Protein AF-A0AAN1PW95-F1 (afdb_monomer_lite)

Structure (mmCIF, N/CA/C/O backbone):
data_AF-A0AAN1PW95-F1
#
_entry.id   AF-A0AAN1PW95-F1
#
loop_
_atom_site.group_PDB
_atom_site.id
_atom_site.type_symbol
_atom_site.label_atom_id
_atom_site.label_alt_id
_atom_site.label_comp_id
_atom_site.label_asym_id
_atom_site.label_entity_id
_atom_site.label_seq_id
_atom_site.pdbx_PDB_ins_code
_atom_site.Cartn_x
_atom_site.Cartn_y
_atom_site.Cartn_z
_atom_site.occupancy
_atom_site.B_iso_or_equiv
_atom_site.auth_seq_id
_atom_site.auth_comp_id
_atom_site.auth_asym_id
_atom_site.auth_atom_id
_atom_site.pdbx_PDB_model_num
ATOM 1 N N . MET A 1 1 ? -11.568 9.991 12.354 1.00 57.31 1 MET A N 1
ATOM 2 C CA . MET A 1 1 ? -10.983 10.394 11.052 1.00 57.31 1 MET A CA 1
ATOM 3 C C . MET A 1 1 ? -11.614 9.548 9.942 1.00 57.31 1 MET A C 1
ATOM 5 O O . MET A 1 1 ? -11.890 8.380 10.201 1.00 57.31 1 MET A O 1
ATOM 9 N N . LYS A 1 2 ? -11.906 10.096 8.752 1.00 62.66 2 LYS A N 1
ATOM 10 C CA . LYS A 1 2 ? -12.293 9.302 7.564 1.00 62.66 2 LYS A CA 1
ATOM 11 C C . LYS A 1 2 ? -11.237 9.492 6.480 1.00 62.66 2 LYS A C 1
ATOM 13 O O . LYS A 1 2 ? -10.860 10.624 6.206 1.00 62.66 2 LYS A O 1
ATOM 18 N N . PHE A 1 3 ? -10.788 8.404 5.862 1.00 69.00 3 PHE A N 1
ATOM 19 C CA . PHE A 1 3 ? -9.875 8.478 4.724 1.00 69.00 3 PHE A CA 1
ATOM 20 C C . PHE A 1 3 ? -10.651 8.890 3.466 1.00 69.00 3 PHE A C 1
ATOM 22 O O . PHE A 1 3 ? -11.708 8.331 3.162 1.00 69.00 3 PHE A O 1
ATOM 29 N N . LEU A 1 4 ? -10.140 9.877 2.737 1.00 70.69 4 LEU A N 1
ATOM 30 C CA . LEU A 1 4 ? -10.604 10.200 1.390 1.00 70.69 4 LEU A CA 1
ATOM 31 C C . LEU A 1 4 ? -9.916 9.318 0.359 1.00 70.69 4 LEU A C 1
ATOM 33 O O . LEU A 1 4 ? -10.565 8.827 -0.561 1.00 70.69 4 LEU A O 1
ATOM 37 N N . SER A 1 5 ? -8.616 9.103 0.535 1.00 79.19 5 SER A N 1
ATOM 38 C CA . SER A 1 5 ? -7.830 8.221 -0.310 1.00 79.19 5 SER A CA 1
ATOM 39 C C . SER A 1 5 ? -6.701 7.580 0.479 1.00 79.19 5 SER A C 1
ATOM 41 O O . SER A 1 5 ? -6.154 8.148 1.429 1.00 79.19 5 SER A O 1
ATOM 43 N N . VAL A 1 6 ? -6.368 6.368 0.056 1.00 82.81 6 VAL A N 1
ATOM 44 C CA . VAL A 1 6 ? -5.212 5.618 0.525 1.00 82.81 6 VAL A CA 1
ATOM 45 C C . VAL A 1 6 ? -4.435 5.205 -0.715 1.00 82.81 6 VAL A C 1
ATOM 47 O O . VAL A 1 6 ? -5.013 4.746 -1.703 1.00 82.81 6 VAL A O 1
ATOM 50 N N . SER A 1 7 ? -3.131 5.441 -0.729 1.00 87.06 7 SER A N 1
ATOM 51 C CA . SER A 1 7 ? -2.278 5.047 -1.848 1.00 87.06 7 SER A CA 1
ATOM 52 C C . SER A 1 7 ? -0.926 4.584 -1.355 1.00 87.06 7 SER A C 1
ATOM 54 O O . SER A 1 7 ? -0.372 5.168 -0.429 1.00 87.06 7 SER A O 1
ATOM 56 N N . ILE A 1 8 ? -0.386 3.550 -1.989 1.00 85.56 8 ILE A N 1
ATOM 57 C CA . ILE A 1 8 ? 1.002 3.150 -1.775 1.00 85.56 8 ILE A CA 1
ATOM 58 C C . ILE A 1 8 ? 1.859 3.613 -2.932 1.00 85.56 8 ILE A C 1
ATOM 60 O O . ILE A 1 8 ? 1.507 3.376 -4.083 1.00 85.56 8 ILE A O 1
ATOM 64 N N . GLU A 1 9 ? 3.007 4.192 -2.608 1.00 87.50 9 GLU A N 1
ATOM 65 C CA . GLU A 1 9 ? 4.103 4.424 -3.535 1.00 87.50 9 GLU A CA 1
ATOM 66 C C . GLU A 1 9 ? 5.258 3.451 -3.241 1.00 87.50 9 GLU A C 1
ATOM 68 O O . GLU A 1 9 ? 5.794 3.437 -2.131 1.00 87.50 9 GLU A O 1
ATOM 73 N N . ILE A 1 10 ? 5.651 2.647 -4.235 1.00 83.50 10 ILE A N 1
ATOM 74 C CA . ILE A 1 10 ? 6.757 1.683 -4.134 1.00 83.50 10 ILE A CA 1
ATOM 75 C C . ILE A 1 10 ? 7.884 2.074 -5.105 1.00 83.50 10 ILE A C 1
ATOM 77 O O . ILE A 1 10 ? 7.803 1.741 -6.292 1.00 83.50 10 ILE A O 1
ATOM 81 N N . PRO A 1 11 ? 8.924 2.786 -4.639 1.00 82.94 11 PRO A N 1
ATOM 82 C CA . PRO A 1 11 ? 10.054 3.194 -5.470 1.00 82.94 11 PRO A CA 1
ATOM 83 C C . PRO A 1 11 ? 11.037 2.044 -5.742 1.00 82.94 11 PRO A C 1
ATOM 85 O O . PRO A 1 11 ? 11.302 1.200 -4.882 1.00 82.94 11 PRO A O 1
ATOM 88 N N . SER A 1 12 ? 11.637 2.048 -6.933 1.00 79.88 12 SER A N 1
ATOM 89 C CA . SER A 1 12 ? 12.728 1.126 -7.287 1.00 79.88 12 SER A CA 1
ATOM 90 C C . SER A 1 12 ? 14.097 1.617 -6.792 1.00 79.88 12 SER A C 1
ATOM 92 O O . SER A 1 12 ? 14.451 2.785 -6.984 1.00 79.88 12 SER A O 1
ATOM 94 N N . TYR A 1 13 ? 14.894 0.720 -6.193 1.00 76.50 13 TYR A N 1
ATOM 95 C CA . TYR A 1 13 ? 16.273 1.002 -5.781 1.00 76.50 13 TYR A CA 1
ATOM 96 C C . TYR A 1 13 ? 17.256 -0.132 -6.153 1.00 76.50 13 TYR A C 1
ATOM 98 O O . TYR A 1 13 ? 17.059 -1.276 -5.738 1.00 76.50 13 TYR A O 1
ATOM 106 N N . PRO A 1 14 ? 18.362 0.173 -6.873 1.00 78.38 14 PRO A N 1
ATOM 107 C CA . PRO A 1 14 ? 18.652 1.448 -7.544 1.00 78.38 14 PRO A CA 1
ATOM 108 C C . PRO A 1 14 ? 17.582 1.790 -8.596 1.00 78.38 14 PRO A C 1
ATOM 110 O O . PRO A 1 14 ? 16.811 0.924 -8.999 1.0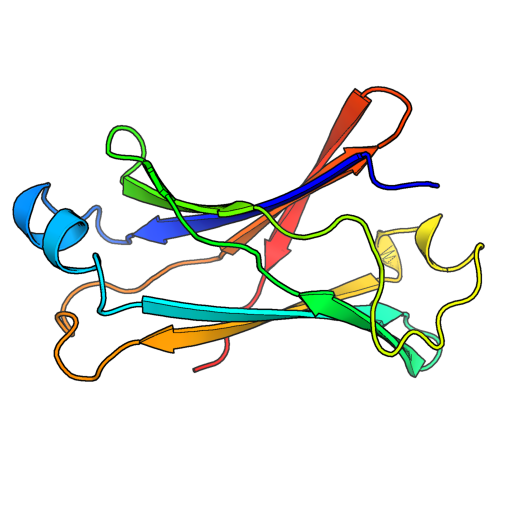0 78.38 14 PRO A O 1
ATOM 113 N N . GLN A 1 15 ? 17.524 3.056 -9.021 1.00 78.94 15 GLN A N 1
ATOM 114 C CA . GLN A 1 15 ? 16.487 3.519 -9.947 1.00 78.94 15 GLN A CA 1
ATOM 115 C C . GLN A 1 15 ? 16.517 2.699 -11.245 1.00 78.94 15 GLN A C 1
ATOM 117 O O . GLN A 1 15 ? 17.513 2.718 -11.975 1.00 78.94 15 GLN A O 1
ATOM 122 N N . ALA A 1 16 ? 15.427 1.982 -11.524 1.00 80.94 16 ALA A N 1
ATOM 123 C CA . ALA A 1 16 ? 15.314 1.144 -12.710 1.00 80.94 16 ALA A CA 1
ATOM 124 C C . ALA A 1 16 ? 15.296 1.992 -13.994 1.00 80.94 16 ALA A C 1
ATOM 126 O O . ALA A 1 16 ? 14.780 3.115 -14.023 1.00 80.94 16 ALA A O 1
ATOM 127 N N . SER 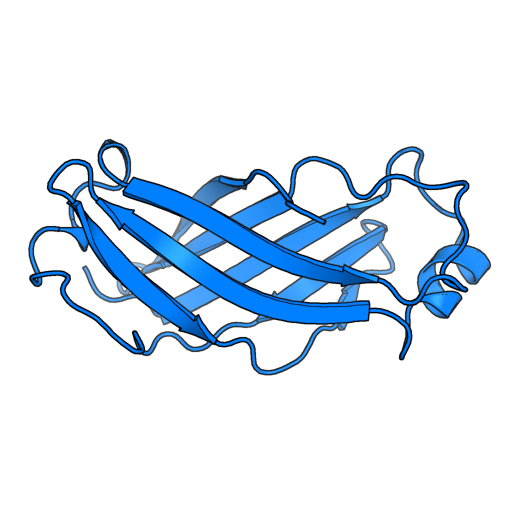A 1 17 ? 15.828 1.442 -15.089 1.00 85.31 17 SER A N 1
ATOM 128 C CA . SER A 1 17 ? 15.629 2.038 -16.416 1.00 85.31 17 SER A CA 1
ATOM 129 C C . SER A 1 17 ? 14.155 1.968 -16.836 1.00 85.31 17 SER A C 1
ATOM 131 O O . SER A 1 17 ? 13.391 1.153 -16.320 1.00 85.31 17 SER A O 1
ATOM 133 N N . ASN A 1 18 ? 13.744 2.795 -17.804 1.00 86.38 18 ASN A N 1
ATOM 134 C CA . ASN A 1 18 ? 12.356 2.798 -18.289 1.00 86.38 18 ASN A CA 1
ATOM 135 C C . ASN A 1 18 ? 11.902 1.423 -18.784 1.00 86.38 18 ASN A C 1
ATOM 137 O O . ASN A 1 18 ? 10.793 1.007 -18.465 1.00 86.38 18 ASN A O 1
ATOM 141 N N . ASP A 1 19 ? 12.752 0.723 -19.535 1.00 84.31 19 ASP A N 1
ATOM 142 C CA . ASP A 1 19 ? 12.407 -0.578 -20.110 1.00 84.31 19 ASP A CA 1
ATOM 143 C C . ASP A 1 19 ? 12.225 -1.634 -19.013 1.00 84.31 19 ASP A C 1
ATOM 145 O O . ASP A 1 19 ? 11.256 -2.387 -19.041 1.00 84.31 19 ASP A O 1
ATOM 149 N N . GLN A 1 20 ? 13.098 -1.632 -17.997 1.00 79.50 20 GLN A N 1
ATOM 150 C CA . GLN A 1 20 ? 12.971 -2.512 -16.828 1.00 79.50 20 GLN A CA 1
ATOM 151 C C . GLN A 1 20 ? 11.716 -2.200 -16.010 1.00 79.50 20 GLN A C 1
ATOM 153 O O . GLN A 1 20 ? 11.031 -3.105 -15.551 1.00 79.50 20 GLN A O 1
ATOM 158 N N . PHE A 1 21 ? 11.401 -0.918 -15.832 1.00 85.38 21 PHE A N 1
ATOM 159 C CA . PHE A 1 21 ? 10.261 -0.504 -15.027 1.00 85.38 21 PHE A CA 1
ATOM 160 C C . PHE A 1 21 ? 8.919 -0.791 -15.724 1.00 85.38 21 PHE A C 1
ATOM 162 O O . PHE A 1 21 ? 7.946 -1.172 -15.080 1.00 85.38 21 PHE A O 1
ATOM 169 N N . LEU A 1 22 ? 8.865 -0.673 -17.054 1.00 86.19 22 LEU A N 1
ATOM 170 C CA . LEU A 1 22 ? 7.681 -1.016 -17.848 1.00 86.19 22 LEU A CA 1
ATOM 171 C C . LEU A 1 22 ? 7.398 -2.524 -17.894 1.00 86.19 22 LEU A C 1
ATOM 173 O O . LEU A 1 22 ? 6.239 -2.910 -18.053 1.00 86.19 22 LEU A O 1
ATOM 177 N N . ASP A 1 23 ? 8.423 -3.362 -17.724 1.00 83.25 23 ASP A N 1
ATOM 178 C CA . ASP A 1 23 ? 8.299 -4.826 -17.687 1.00 83.25 23 ASP A CA 1
ATOM 179 C C . ASP A 1 23 ? 7.472 -5.329 -16.487 1.00 83.25 23 ASP A C 1
ATOM 181 O O . ASP A 1 23 ? 6.948 -6.438 -16.509 1.00 83.25 23 ASP A O 1
ATOM 185 N N . LEU A 1 24 ? 7.266 -4.487 -15.469 1.00 79.25 24 LEU A N 1
ATOM 186 C CA . LEU A 1 24 ? 6.410 -4.792 -14.317 1.00 79.25 24 LEU A CA 1
ATOM 187 C C . LEU A 1 24 ? 4.933 -4.861 -14.642 1.00 79.25 24 LEU A C 1
ATOM 189 O O . LEU A 1 24 ? 4.145 -5.403 -13.865 1.00 79.25 24 LEU A O 1
ATOM 193 N N . LYS A 1 25 ? 4.537 -4.302 -15.782 1.00 81.94 25 LYS A N 1
ATOM 194 C CA . LYS A 1 25 ? 3.147 -4.313 -16.192 1.00 81.94 25 LYS A CA 1
ATOM 195 C C . LYS A 1 25 ? 2.688 -5.755 -16.422 1.00 81.94 25 LYS A C 1
ATOM 197 O O . LYS A 1 25 ? 3.055 -6.393 -17.401 1.00 81.94 25 LYS A O 1
ATOM 202 N N . GLY A 1 26 ? 1.823 -6.226 -15.533 1.00 78.06 26 GLY A N 1
ATOM 203 C CA . GLY A 1 26 ? 1.294 -7.589 -15.512 1.00 78.06 26 GLY A CA 1
ATOM 204 C C . GLY A 1 26 ? 2.148 -8.596 -14.738 1.00 78.06 26 GLY A C 1
ATOM 205 O O . GLY A 1 26 ? 1.794 -9.767 -14.740 1.00 78.06 26 GLY A O 1
ATOM 206 N N . LYS A 1 27 ? 3.233 -8.157 -14.088 1.00 79.56 27 LYS A N 1
ATOM 207 C CA . LYS A 1 27 ? 4.125 -8.993 -13.261 1.00 79.56 27 LYS A CA 1
ATOM 208 C C . LYS A 1 27 ? 4.091 -8.649 -11.773 1.00 79.56 27 LYS A C 1
ATOM 210 O O . LYS A 1 27 ? 4.820 -9.237 -10.985 1.00 79.56 27 LYS A O 1
ATOM 215 N N . LEU A 1 28 ? 3.291 -7.659 -11.407 1.00 80.06 28 LEU A N 1
ATOM 216 C CA . LEU A 1 28 ? 3.090 -7.229 -10.037 1.00 80.06 28 LEU A CA 1
ATOM 217 C C . LEU A 1 28 ? 1.620 -7.414 -9.700 1.00 80.06 28 LEU A C 1
ATOM 219 O O . LEU A 1 28 ? 0.756 -6.890 -10.408 1.00 80.06 28 LEU A O 1
ATOM 223 N N . ASP A 1 29 ? 1.374 -8.162 -8.637 1.00 79.94 29 ASP A N 1
ATOM 224 C CA . ASP A 1 29 ? 0.084 -8.262 -7.985 1.00 79.94 29 ASP A CA 1
ATOM 225 C C . ASP A 1 29 ? 0.198 -7.624 -6.603 1.00 79.94 29 ASP A C 1
ATOM 227 O O . ASP A 1 29 ? 1.117 -7.913 -5.840 1.00 79.94 29 ASP A O 1
ATOM 231 N N . ILE A 1 30 ? -0.699 -6.704 -6.288 1.00 78.38 30 ILE A N 1
ATOM 232 C CA . ILE A 1 30 ? -0.728 -6.061 -4.978 1.00 78.38 30 ILE A CA 1
ATOM 233 C C . ILE A 1 30 ? -2.062 -6.453 -4.396 1.00 78.38 30 ILE A C 1
ATOM 235 O O . ILE A 1 30 ? -3.087 -6.155 -4.986 1.00 78.38 30 ILE A O 1
ATOM 239 N N . GLY A 1 31 ? -2.037 -7.175 -3.281 1.00 81.00 31 GLY A N 1
ATOM 240 C CA . GLY A 1 31 ? -3.254 -7.659 -2.653 1.00 81.00 31 GLY A CA 1
ATOM 241 C C . GLY A 1 31 ? -3.891 -6.533 -1.859 1.00 81.00 31 GLY A C 1
ATOM 242 O O . GLY A 1 31 ? -4.744 -5.802 -2.349 1.00 81.00 31 GLY A O 1
ATOM 243 N N . TYR A 1 32 ? -3.425 -6.366 -0.626 1.00 86.19 32 TYR A N 1
ATOM 244 C CA . TYR A 1 32 ? -4.062 -5.500 0.358 1.00 86.19 32 TYR A CA 1
ATOM 245 C C . TYR A 1 32 ? -3.049 -4.919 1.348 1.00 86.19 32 TYR A C 1
ATOM 247 O O . TYR A 1 32 ? -1.904 -5.369 1.464 1.00 86.19 32 TYR A O 1
ATOM 255 N N . VAL A 1 33 ? -3.504 -3.929 2.115 1.00 87.12 33 VAL A N 1
ATOM 256 C CA . VAL A 1 33 ? -2.814 -3.435 3.311 1.00 87.12 33 VAL A CA 1
ATOM 257 C C . VAL A 1 33 ? -3.509 -3.934 4.552 1.00 87.12 33 VAL A C 1
ATOM 259 O O . VAL A 1 33 ? -4.719 -3.790 4.693 1.00 87.12 33 VAL A O 1
ATOM 262 N N . THR A 1 34 ? -2.729 -4.456 5.492 1.00 89.81 34 THR A N 1
ATOM 263 C CA . THR A 1 34 ? -3.220 -4.691 6.849 1.00 89.81 34 THR A CA 1
ATOM 264 C C . THR A 1 34 ? -2.880 -3.497 7.728 1.00 89.81 34 THR A C 1
ATOM 266 O O . THR A 1 34 ? -1.712 -3.142 7.879 1.00 89.81 34 THR A O 1
ATOM 269 N N . ILE A 1 35 ? -3.899 -2.906 8.347 1.00 89.06 35 ILE A N 1
ATOM 270 C CA . ILE A 1 35 ? -3.771 -1.865 9.368 1.00 89.06 35 ILE A CA 1
ATOM 271 C C . ILE A 1 35 ? -3.943 -2.530 10.732 1.00 89.06 35 ILE A C 1
ATOM 273 O O . ILE A 1 35 ? -5.018 -3.052 11.022 1.00 89.06 35 ILE A O 1
ATOM 277 N N . LYS A 1 36 ? -2.920 -2.495 11.591 1.00 92.00 36 LYS A N 1
ATOM 278 C CA . LYS A 1 36 ? -2.953 -3.083 12.942 1.00 92.00 36 LYS A CA 1
ATOM 279 C C . LYS A 1 36 ? -2.789 -2.002 14.001 1.00 92.00 36 LYS A C 1
ATOM 281 O O . LYS A 1 36 ? -1.799 -1.277 13.988 1.00 92.00 36 LYS A O 1
ATOM 286 N N . HIS A 1 37 ? -3.710 -1.930 14.955 1.00 92.44 37 HIS A N 1
ATOM 287 C CA . HIS A 1 37 ? -3.595 -1.062 16.127 1.00 92.44 37 HIS A CA 1
ATOM 288 C C . HIS A 1 37 ? -2.872 -1.786 17.269 1.00 92.44 37 HIS A C 1
ATOM 290 O O . HIS A 1 37 ? -3.092 -2.977 17.485 1.00 92.44 37 HIS A O 1
ATOM 296 N N . GLU A 1 38 ? -2.141 -1.058 18.119 1.00 93.69 38 GLU A N 1
ATOM 297 C CA . GLU A 1 38 ? -1.468 -1.577 19.333 1.00 93.69 38 GLU A CA 1
ATOM 298 C C . GLU A 1 38 ? -2.384 -2.354 20.309 1.00 93.69 38 GLU A C 1
ATOM 300 O O . GLU A 1 38 ? -1.917 -3.036 21.214 1.00 93.69 38 GLU A O 1
ATOM 305 N N . SER A 1 39 ? -3.706 -2.258 20.130 1.00 91.31 39 SER A N 1
ATOM 306 C CA . SER A 1 39 ? -4.715 -2.933 20.951 1.00 91.31 39 SER A CA 1
ATOM 307 C C . SER A 1 39 ? -5.009 -4.354 20.461 1.00 91.31 39 SER A C 1
ATOM 309 O O . SER A 1 39 ? -5.805 -5.054 21.080 1.00 91.31 39 SER A O 1
ATOM 311 N N . GLY A 1 40 ? -4.400 -4.768 19.344 1.00 91.00 40 GLY A N 1
ATOM 312 C CA . GLY A 1 40 ? -4.606 -6.063 18.696 1.00 91.00 40 GLY A CA 1
ATOM 313 C C . GLY A 1 40 ? -5.754 -6.095 17.683 1.00 91.00 40 GLY A C 1
ATOM 314 O O . GLY A 1 40 ? -5.998 -7.138 17.088 1.00 91.00 40 GLY A O 1
ATOM 315 N N . ARG A 1 41 ? -6.462 -4.978 17.476 1.00 93.75 41 ARG A N 1
ATOM 316 C CA . ARG A 1 41 ? -7.487 -4.851 16.428 1.00 93.75 41 ARG A CA 1
ATOM 317 C C . ARG A 1 41 ? -6.852 -4.513 15.089 1.00 93.75 41 ARG A C 1
ATOM 319 O O . ARG A 1 41 ? -5.818 -3.847 15.040 1.00 93.75 41 ARG A O 1
ATOM 326 N N . GLN A 1 42 ? -7.502 -4.946 14.020 1.00 94.31 42 GLN A N 1
ATOM 327 C CA . GLN A 1 42 ? -7.002 -4.775 12.664 1.00 94.31 42 GLN A CA 1
ATOM 328 C C . GLN A 1 42 ? -8.119 -4.569 11.644 1.00 94.31 42 GLN A C 1
ATOM 330 O O . GLN A 1 42 ? -9.282 -4.886 11.914 1.00 94.31 42 GLN A O 1
ATOM 335 N N . ALA A 1 43 ? -7.740 -4.052 10.484 1.00 91.31 43 ALA A N 1
ATOM 336 C CA . ALA A 1 43 ? -8.567 -3.977 9.291 1.00 91.31 43 ALA A CA 1
ATOM 337 C C . ALA A 1 43 ? -7.712 -4.213 8.046 1.00 91.31 43 ALA A C 1
ATOM 339 O O . ALA A 1 43 ? -6.496 -4.005 8.075 1.00 91.31 43 ALA A O 1
ATOM 340 N N . LEU A 1 44 ? -8.367 -4.616 6.966 1.00 90.38 44 LEU A N 1
ATOM 341 C CA . LEU A 1 44 ? -7.781 -4.727 5.643 1.00 90.38 44 LEU A CA 1
ATOM 342 C C . LEU A 1 44 ? -8.243 -3.565 4.770 1.00 90.38 44 LEU A C 1
ATOM 344 O O . LEU A 1 44 ? -9.343 -3.037 4.934 1.00 90.38 44 LEU A O 1
ATOM 348 N N . VAL A 1 45 ? -7.384 -3.169 3.844 1.00 88.38 45 VAL A N 1
ATOM 349 C CA . VAL A 1 45 ? -7.721 -2.241 2.772 1.00 88.38 45 VAL A CA 1
ATOM 350 C C . VAL A 1 45 ? -7.309 -2.886 1.465 1.00 88.38 45 VAL A C 1
ATOM 352 O O . VAL A 1 45 ? -6.117 -3.109 1.243 1.00 88.38 45 VAL A O 1
ATOM 355 N N . ASP A 1 46 ? -8.291 -3.204 0.631 1.00 85.56 46 ASP A N 1
ATOM 356 C CA . ASP A 1 46 ? -8.044 -3.858 -0.647 1.00 85.56 46 ASP A CA 1
ATOM 357 C C . ASP A 1 46 ? -7.581 -2.854 -1.711 1.00 85.56 46 ASP A C 1
ATOM 359 O O . ASP A 1 46 ? -7.943 -1.662 -1.698 1.00 85.56 46 ASP A O 1
ATOM 363 N N . THR A 1 47 ? -6.756 -3.332 -2.637 1.00 82.62 47 THR A N 1
ATOM 364 C CA . THR A 1 47 ? -6.306 -2.521 -3.767 1.00 82.62 47 THR A CA 1
ATOM 365 C C . THR A 1 47 ? -7.269 -2.621 -4.939 1.00 82.62 47 THR A C 1
ATOM 367 O O . THR A 1 47 ? -7.937 -3.625 -5.155 1.00 82.62 47 THR A O 1
ATOM 370 N N . GLN A 1 48 ? -7.367 -1.547 -5.723 1.00 79.31 48 GLN A N 1
ATOM 371 C CA . GLN A 1 48 ? -8.217 -1.559 -6.918 1.00 79.31 48 GLN A CA 1
ATOM 372 C C . GLN A 1 48 ? -7.420 -1.906 -8.179 1.00 79.31 48 GLN A C 1
ATOM 374 O O . GLN A 1 48 ? -7.866 -2.666 -9.033 1.00 79.31 48 GLN A O 1
ATOM 379 N N . THR A 1 49 ? -6.257 -1.276 -8.333 1.00 84.56 49 THR A N 1
ATOM 380 C CA . THR A 1 49 ? -5.333 -1.412 -9.465 1.00 84.56 49 THR A CA 1
ATOM 381 C C . THR A 1 49 ? -4.017 -0.734 -9.082 1.00 84.56 49 THR A C 1
ATOM 383 O O . THR A 1 49 ? -3.951 -0.037 -8.071 1.00 84.56 49 THR A O 1
ATOM 386 N N . TYR A 1 50 ? -2.987 -0.849 -9.920 1.00 86.88 50 TYR A N 1
ATOM 387 C CA . TYR A 1 50 ? -1.786 -0.021 -9.824 1.00 86.88 50 TYR A CA 1
ATOM 388 C C . TYR A 1 50 ? -1.532 0.788 -11.100 1.00 86.88 50 TYR A C 1
ATOM 390 O O . TYR A 1 50 ? -2.069 0.512 -12.176 1.00 86.88 50 TYR A O 1
ATOM 398 N N . MET A 1 51 ? -0.689 1.804 -10.959 1.00 89.94 51 MET A N 1
ATOM 399 C CA . MET A 1 51 ? -0.173 2.665 -12.014 1.00 89.94 51 MET A CA 1
ATOM 400 C C . MET A 1 51 ? 1.352 2.715 -11.918 1.00 89.94 51 MET A C 1
ATOM 402 O O . MET A 1 51 ? 1.919 2.613 -10.834 1.00 89.94 51 MET A O 1
ATOM 406 N N . LEU A 1 52 ? 2.019 2.888 -13.057 1.00 88.75 52 LEU A N 1
ATOM 407 C CA . LEU A 1 52 ? 3.469 3.062 -13.114 1.00 88.75 52 LEU A CA 1
ATOM 408 C C . LEU A 1 52 ? 3.782 4.549 -13.282 1.00 88.75 52 LEU A C 1
ATOM 410 O O . LEU A 1 52 ? 3.467 5.127 -14.325 1.00 88.75 52 LEU A O 1
ATOM 414 N N . ASP A 1 53 ? 4.409 5.154 -12.277 1.00 90.12 53 ASP A N 1
ATOM 415 C CA . ASP A 1 53 ? 4.935 6.510 -12.373 1.00 90.12 53 ASP A CA 1
ATOM 416 C C . ASP A 1 53 ? 6.341 6.469 -12.980 1.00 90.12 53 ASP A C 1
ATOM 418 O O . ASP A 1 53 ? 7.338 6.122 -12.340 1.00 90.12 53 ASP A O 1
ATOM 422 N N . LEU A 1 54 ? 6.405 6.823 -14.262 1.00 87.81 54 LEU A N 1
ATOM 423 C CA . LEU A 1 54 ? 7.647 6.874 -15.016 1.00 87.81 54 LEU A CA 1
ATOM 424 C C . LEU A 1 54 ? 8.515 8.077 -14.672 1.00 87.81 54 LEU A C 1
ATOM 426 O O . LEU A 1 54 ? 9.585 8.146 -15.242 1.00 87.81 54 LEU A O 1
ATOM 430 N N . GLU A 1 55 ? 8.117 9.044 -13.849 1.00 87.69 55 GLU A N 1
ATOM 431 C CA . GLU A 1 55 ? 8.990 10.150 -13.437 1.00 87.69 55 GLU A CA 1
ATOM 432 C C . GLU A 1 55 ? 9.806 9.748 -12.207 1.00 87.69 55 GLU A C 1
ATOM 434 O O . GLU A 1 55 ? 11.036 9.849 -12.197 1.00 87.69 55 GLU A O 1
ATOM 439 N N . THR A 1 56 ? 9.130 9.190 -11.210 1.00 85.06 56 THR A N 1
ATOM 440 C CA . THR A 1 56 ? 9.732 8.780 -9.936 1.00 85.06 56 THR A CA 1
ATOM 441 C C . THR A 1 56 ? 10.246 7.339 -9.948 1.00 85.06 56 THR A C 1
ATOM 443 O O . THR A 1 56 ? 11.125 7.004 -9.158 1.00 85.06 56 THR A O 1
ATOM 446 N N . ARG A 1 57 ? 9.802 6.522 -10.916 1.00 87.25 57 ARG A N 1
ATOM 447 C CA . ARG A 1 57 ? 10.055 5.066 -11.014 1.00 87.25 57 ARG A CA 1
ATOM 448 C C . ARG A 1 57 ? 9.470 4.349 -9.801 1.00 87.25 57 ARG A C 1
ATOM 450 O O . ARG A 1 57 ? 10.129 3.516 -9.169 1.00 87.25 57 ARG A O 1
ATOM 457 N N . SER A 1 58 ? 8.216 4.709 -9.531 1.00 87.06 58 SER A N 1
ATOM 458 C CA . SER A 1 58 ? 7.410 4.222 -8.423 1.00 87.06 58 SER A CA 1
ATOM 459 C C . SER A 1 58 ? 6.125 3.563 -8.910 1.00 87.06 58 SER A C 1
ATOM 461 O O . SER A 1 58 ? 5.473 4.034 -9.847 1.00 87.06 58 SER A O 1
ATOM 463 N N . VAL A 1 59 ? 5.746 2.457 -8.276 1.00 86.38 59 VAL A N 1
ATOM 464 C CA . VAL A 1 59 ? 4.423 1.856 -8.467 1.00 86.38 59 VAL A CA 1
ATOM 465 C C . VAL A 1 59 ? 3.450 2.559 -7.532 1.00 86.38 59 VAL A C 1
ATOM 467 O O . VAL A 1 59 ? 3.689 2.607 -6.328 1.00 86.38 59 VAL A O 1
ATOM 470 N N . VAL A 1 60 ? 2.369 3.109 -8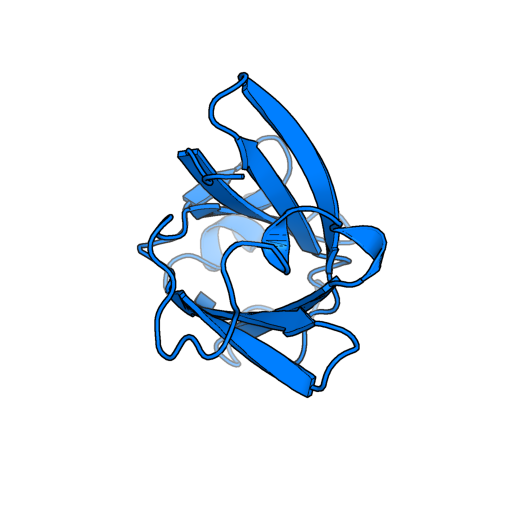.083 1.00 88.69 60 VAL A N 1
ATOM 471 C CA . VAL A 1 60 ? 1.326 3.805 -7.324 1.00 88.69 60 VAL A CA 1
ATOM 472 C C . VAL A 1 60 ? 0.071 2.951 -7.277 1.00 88.69 60 VAL A C 1
ATOM 474 O O . VAL A 1 60 ? -0.496 2.615 -8.315 1.00 88.69 60 VAL A O 1
ATOM 477 N N . CYS A 1 61 ? -0.379 2.627 -6.073 1.00 87.62 61 CYS A N 1
ATOM 478 C CA . CYS A 1 61 ? -1.428 1.641 -5.837 1.00 87.62 61 CYS A CA 1
ATOM 479 C C . CYS A 1 61 ? -2.581 2.329 -5.115 1.00 87.62 61 CYS A C 1
ATOM 481 O O . CYS A 1 61 ? -2.540 2.425 -3.886 1.00 87.62 61 CYS A O 1
ATOM 483 N N . PRO A 1 62 ? -3.567 2.882 -5.842 1.00 87.06 62 PRO A N 1
ATOM 484 C CA . PRO A 1 62 ? -4.775 3.396 -5.222 1.00 87.06 62 PRO A CA 1
ATOM 485 C C . PRO A 1 62 ? -5.533 2.266 -4.526 1.00 87.06 62 PRO A C 1
ATOM 487 O O . PRO A 1 62 ? -5.768 1.193 -5.089 1.00 87.06 62 PRO A O 1
ATOM 490 N N . MET A 1 63 ? -5.940 2.538 -3.296 1.00 85.88 63 MET A N 1
ATOM 491 C CA . MET A 1 63 ? -6.692 1.612 -2.466 1.00 85.88 63 MET A CA 1
ATOM 492 C C . MET A 1 63 ? -8.082 2.154 -2.192 1.00 85.88 63 MET A C 1
ATOM 494 O O . MET A 1 63 ? -8.321 3.366 -2.257 1.00 85.88 63 MET A O 1
ATOM 498 N N . SER A 1 64 ? -8.998 1.243 -1.871 1.00 81.75 64 SER A N 1
ATOM 499 C CA . SER A 1 64 ? -10.299 1.641 -1.348 1.00 81.75 64 SER A CA 1
ATOM 500 C C . SER A 1 64 ? -10.116 2.469 -0.074 1.00 81.75 64 SER A C 1
ATOM 502 O O . SER A 1 64 ? -9.188 2.257 0.699 1.00 81.75 64 SER A O 1
ATOM 504 N N . ASN A 1 65 ? -11.001 3.428 0.168 1.00 78.75 65 ASN A N 1
ATOM 505 C CA . ASN A 1 65 ? -11.091 4.057 1.484 1.00 78.75 65 ASN A CA 1
ATOM 506 C C . ASN A 1 65 ? -12.024 3.280 2.432 1.00 78.75 65 ASN A C 1
ATOM 508 O O . ASN A 1 65 ? -12.191 3.671 3.591 1.00 78.75 65 ASN A O 1
ATOM 512 N N . GLU A 1 66 ? -12.637 2.199 1.946 1.00 83.38 66 GLU A N 1
ATOM 513 C CA . GLU A 1 66 ? -13.446 1.284 2.740 1.00 83.38 66 GLU A CA 1
ATOM 514 C C . GLU A 1 66 ? -12.551 0.259 3.441 1.00 83.38 66 GLU A C 1
ATOM 516 O O . GLU A 1 66 ? -11.649 -0.322 2.841 1.00 83.38 66 GLU A O 1
ATOM 521 N N . LEU A 1 67 ? -12.804 0.061 4.736 1.00 85.56 67 LEU A N 1
ATOM 522 C CA . LEU A 1 67 ? -12.095 -0.922 5.544 1.00 85.56 67 LEU A CA 1
ATOM 523 C C . LEU A 1 67 ? -12.819 -2.264 5.466 1.00 85.56 67 LEU A C 1
ATOM 525 O O . LEU A 1 67 ? -13.962 -2.384 5.915 1.00 85.56 67 LEU A O 1
ATOM 529 N N . GLU A 1 68 ? -12.127 -3.272 4.961 1.00 85.12 68 GLU A N 1
ATOM 530 C CA . GLU A 1 68 ? -12.589 -4.651 4.901 1.00 85.12 68 GLU A CA 1
ATOM 531 C C . GLU A 1 68 ? -12.122 -5.441 6.125 1.00 85.12 68 GLU A C 1
ATOM 533 O O . GLU A 1 68 ? -11.151 -5.078 6.791 1.00 85.12 68 GLU A O 1
ATOM 538 N N . GLU A 1 69 ? -12.862 -6.499 6.474 1.00 85.25 69 GLU A N 1
ATOM 539 C CA . GLU A 1 69 ? -12.555 -7.391 7.610 1.00 85.25 69 GLU A CA 1
ATOM 540 C C . GLU A 1 69 ? -12.184 -6.645 8.912 1.00 85.25 69 GLU A C 1
ATOM 542 O O . GLU A 1 69 ? -11.329 -7.059 9.699 1.00 85.25 69 GLU A O 1
ATOM 547 N N . SER A 1 70 ? -12.835 -5.499 9.134 1.00 89.12 70 SER A N 1
ATOM 548 C CA . SER A 1 70 ? -12.444 -4.547 10.167 1.00 89.12 70 SER A CA 1
ATOM 549 C C . SER A 1 70 ? -12.985 -4.917 11.545 1.00 89.12 70 SER A C 1
ATOM 551 O O . SER A 1 70 ? -14.188 -5.060 11.766 1.00 89.12 70 SER A O 1
ATOM 553 N N . THR A 1 71 ? -12.068 -4.984 12.505 1.00 91.12 71 THR A N 1
ATOM 554 C CA . THR A 1 71 ? -12.348 -5.033 13.948 1.00 91.12 71 THR A CA 1
ATOM 555 C C . THR A 1 71 ? -11.988 -3.721 14.648 1.00 91.12 71 THR A C 1
ATOM 557 O O . THR A 1 71 ? -12.157 -3.604 15.864 1.00 91.12 71 THR A O 1
ATOM 560 N N . LEU A 1 72 ? -11.487 -2.734 13.897 1.00 86.06 72 LEU A N 1
ATOM 561 C CA . LEU A 1 72 ? -11.127 -1.419 14.417 1.00 86.06 72 LEU A CA 1
ATOM 562 C C . LEU A 1 72 ? -12.384 -0.657 14.852 1.00 86.06 72 LEU A C 1
ATOM 564 O O . LEU A 1 72 ? -13.413 -0.665 14.176 1.00 86.06 72 LEU A O 1
ATOM 568 N N . LEU A 1 73 ? -12.296 0.034 15.986 1.00 86.25 73 LEU A N 1
ATOM 569 C CA . LEU A 1 73 ? -13.311 1.008 16.389 1.00 86.25 73 LEU A CA 1
ATOM 570 C C . LEU A 1 73 ? -12.974 2.375 15.795 1.00 86.25 73 LEU A C 1
ATOM 572 O O . LEU A 1 73 ? -11.823 2.672 15.491 1.00 86.25 73 LEU A O 1
ATOM 576 N N . SER A 1 74 ? -13.976 3.249 15.693 1.00 77.31 74 SER A N 1
ATOM 577 C CA . SER A 1 74 ? -13.824 4.566 15.061 1.00 77.31 74 SER A CA 1
ATOM 578 C C . SER A 1 74 ? -12.698 5.425 15.651 1.00 77.31 74 SER A C 1
ATOM 580 O O . SER A 1 74 ? -12.113 6.209 14.916 1.00 77.31 74 SER A O 1
ATOM 582 N N . GLY A 1 75 ? -12.383 5.263 16.943 1.00 82.19 75 GLY A N 1
ATOM 583 C CA . GLY A 1 75 ? -11.305 6.000 17.614 1.00 82.19 75 GLY A CA 1
ATOM 584 C C . GLY A 1 75 ? -9.898 5.433 17.400 1.00 82.19 75 GLY A C 1
ATOM 585 O O . GLY A 1 75 ? -8.921 6.093 17.733 1.00 82.19 75 GLY A O 1
ATOM 586 N N . ASP A 1 76 ? -9.767 4.229 16.842 1.00 84.69 76 ASP A N 1
ATOM 587 C CA . ASP A 1 76 ? -8.459 3.593 16.624 1.00 84.69 76 ASP A CA 1
ATOM 588 C C . ASP A 1 76 ? -7.683 4.262 15.492 1.00 84.69 76 ASP A C 1
ATOM 590 O O . ASP A 1 76 ? -6.458 4.258 15.476 1.00 84.69 76 ASP A O 1
ATOM 594 N N . LEU A 1 77 ? -8.410 4.839 14.537 1.00 80.12 77 LEU A N 1
ATOM 595 C CA . LEU A 1 77 ? -7.841 5.505 13.369 1.00 80.12 77 LEU A CA 1
ATOM 596 C C . LEU A 1 77 ? -7.423 6.949 13.663 1.00 80.12 77 LEU A C 1
ATOM 598 O O . LEU A 1 77 ? -6.811 7.587 12.812 1.00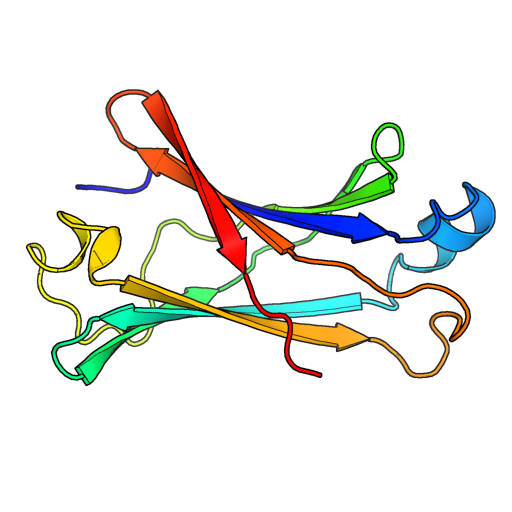 80.12 77 LEU A O 1
ATOM 602 N N . ASP A 1 78 ? -7.764 7.475 14.842 1.00 81.56 78 ASP A N 1
ATOM 603 C CA . ASP A 1 78 ? -7.505 8.873 15.189 1.00 81.56 78 ASP A CA 1
ATOM 604 C C . ASP A 1 78 ? -6.034 9.118 15.577 1.00 81.56 78 ASP A C 1
ATOM 606 O O . ASP A 1 78 ? -5.544 10.239 15.437 1.00 81.56 78 ASP A O 1
ATOM 610 N N . ASP A 1 79 ? -5.306 8.086 16.026 1.00 80.88 79 ASP A N 1
ATOM 611 C CA . ASP A 1 79 ? -3.887 8.176 16.393 1.00 80.88 79 ASP A CA 1
ATOM 612 C C . ASP A 1 79 ? -3.033 7.199 15.581 1.00 80.88 79 ASP A C 1
ATOM 614 O O . ASP A 1 79 ? -2.817 6.045 15.952 1.00 80.88 79 ASP A O 1
ATOM 618 N N . LEU A 1 80 ? -2.501 7.693 14.465 1.00 79.31 80 LEU A N 1
ATOM 619 C CA . LEU A 1 80 ? -1.669 6.906 13.556 1.00 79.31 80 LEU A CA 1
ATOM 620 C C . LEU A 1 80 ? -0.382 6.374 14.201 1.00 79.31 80 LEU A C 1
ATOM 622 O O . LEU A 1 80 ? 0.148 5.381 13.718 1.00 79.31 80 LEU A O 1
ATOM 626 N N . ASN A 1 81 ? 0.114 6.974 15.293 1.00 83.06 81 ASN A N 1
ATOM 627 C CA . ASN A 1 81 ? 1.319 6.470 15.972 1.00 83.06 81 ASN A CA 1
ATOM 628 C C . ASN A 1 81 ? 1.084 5.117 16.653 1.00 83.06 81 ASN A C 1
ATOM 630 O O . ASN A 1 81 ? 2.035 4.422 17.001 1.00 83.06 81 ASN A O 1
ATOM 634 N N . LYS A 1 82 ? -0.185 4.758 16.861 1.00 86.94 82 LYS A N 1
ATOM 635 C CA . LYS A 1 82 ? -0.615 3.476 17.422 1.00 86.94 82 LYS A CA 1
ATOM 636 C C . LYS A 1 82 ? -0.901 2.431 16.356 1.00 86.94 82 LYS A C 1
ATOM 638 O O . LYS A 1 82 ? -1.259 1.302 16.700 1.00 86.94 82 LYS A O 1
ATOM 643 N N . LEU A 1 83 ? -0.791 2.811 15.085 1.00 86.19 83 LEU A N 1
ATOM 644 C CA . LEU A 1 83 ? -1.032 1.944 13.948 1.00 86.19 83 LEU A CA 1
ATOM 645 C C . LEU A 1 83 ? 0.291 1.465 13.354 1.00 86.19 83 LEU A C 1
ATOM 647 O O . LEU A 1 83 ? 1.277 2.192 13.279 1.00 86.19 83 LEU A O 1
ATOM 651 N N . SER A 1 84 ? 0.280 0.223 12.897 1.00 87.06 84 SER A N 1
ATOM 652 C CA . SER A 1 84 ? 1.306 -0.366 12.046 1.00 87.06 84 SER A CA 1
ATOM 653 C C . SER A 1 84 ? 0.650 -0.858 10.765 1.00 87.06 84 SER A C 1
ATOM 655 O O . SER A 1 84 ? -0.528 -1.224 10.762 1.00 87.06 84 SER A O 1
ATOM 657 N N . PHE A 1 85 ? 1.407 -0.813 9.678 1.00 85.44 85 PHE A N 1
ATOM 658 C CA . PHE A 1 85 ? 0.901 -1.037 8.335 1.00 85.44 85 PHE A CA 1
ATOM 659 C C . PHE A 1 85 ? 1.807 -2.037 7.628 1.00 85.44 85 PHE A C 1
ATOM 661 O O . PHE A 1 85 ? 3.030 -1.883 7.632 1.00 85.44 85 PHE A O 1
ATOM 668 N N . GLU A 1 86 ? 1.197 -3.049 7.027 1.00 84.81 86 GLU A N 1
ATOM 669 C CA . GLU A 1 86 ? 1.883 -4.097 6.272 1.00 84.81 86 GLU A CA 1
ATOM 670 C C . GLU A 1 86 ? 1.279 -4.184 4.878 1.00 84.81 86 GLU A C 1
ATOM 672 O O . GLU A 1 86 ? 0.056 -4.127 4.728 1.00 84.81 86 GLU A O 1
ATOM 677 N N . VAL A 1 87 ? 2.143 -4.312 3.874 1.00 81.44 87 VAL A N 1
ATOM 678 C CA . VAL A 1 87 ? 1.760 -4.384 2.463 1.00 81.44 87 VAL A CA 1
ATOM 679 C C . VAL A 1 87 ? 2.002 -5.793 1.979 1.00 81.44 87 VAL A C 1
ATOM 681 O O . VAL A 1 87 ? 3.127 -6.279 2.065 1.00 81.44 87 VAL A O 1
ATOM 684 N N . PHE A 1 88 ? 0.959 -6.409 1.436 1.00 82.50 88 PHE A N 1
ATOM 685 C CA . PHE A 1 88 ? 1.050 -7.717 0.811 1.00 82.50 88 PHE A CA 1
ATOM 686 C C . PHE A 1 88 ? 1.095 -7.519 -0.700 1.00 82.50 88 PHE A C 1
ATOM 688 O O . PHE A 1 88 ? 0.102 -7.120 -1.315 1.00 82.50 88 PHE A O 1
ATOM 695 N N . ALA A 1 89 ? 2.264 -7.758 -1.287 1.00 77.81 89 ALA A N 1
ATOM 696 C CA . ALA A 1 89 ? 2.496 -7.679 -2.721 1.00 77.81 89 ALA A CA 1
ATOM 697 C C . ALA A 1 89 ? 3.222 -8.944 -3.177 1.00 77.81 89 ALA A C 1
ATOM 699 O O . ALA A 1 89 ? 4.120 -9.422 -2.497 1.00 77.81 89 ALA A O 1
ATOM 700 N N . ALA A 1 90 ? 2.830 -9.472 -4.328 1.00 76.75 90 ALA A N 1
ATOM 701 C CA . ALA A 1 90 ? 3.475 -10.600 -4.969 1.00 76.75 90 ALA A CA 1
ATOM 702 C C . ALA A 1 90 ? 4.084 -10.143 -6.296 1.00 76.75 90 ALA A C 1
ATOM 704 O O . ALA A 1 90 ? 3.424 -9.530 -7.141 1.00 76.75 90 ALA A O 1
ATOM 705 N N . PHE A 1 91 ? 5.355 -10.471 -6.487 1.00 75.19 91 PHE A N 1
ATOM 706 C CA . PHE A 1 91 ? 6.039 -10.293 -7.758 1.00 75.19 91 PHE A CA 1
ATOM 707 C C . PHE A 1 91 ? 6.060 -11.630 -8.492 1.00 75.19 91 PHE A C 1
ATOM 709 O O . PHE A 1 91 ? 6.326 -12.673 -7.899 1.00 75.19 91 PHE A O 1
ATOM 716 N N . ASP A 1 92 ? 5.777 -11.605 -9.789 1.00 73.38 92 ASP A N 1
ATOM 717 C CA . ASP A 1 92 ? 6.056 -12.739 -10.662 1.00 73.38 92 ASP A CA 1
ATOM 718 C C . ASP A 1 92 ? 7.570 -13.007 -10.634 1.00 73.38 92 ASP A C 1
ATOM 720 O O . ASP A 1 92 ? 8.362 -12.073 -10.771 1.00 73.38 92 ASP A O 1
ATOM 724 N N . ASP A 1 93 ? 7.977 -14.272 -10.501 1.00 66.06 93 ASP A N 1
ATOM 725 C CA . ASP A 1 93 ? 9.387 -14.699 -10.480 1.00 66.06 93 ASP A CA 1
ATOM 726 C C . ASP A 1 93 ? 10.184 -14.246 -11.728 1.00 66.06 93 ASP A C 1
ATOM 728 O O . ASP A 1 93 ? 11.416 -14.280 -11.749 1.00 66.06 93 ASP A O 1
ATOM 732 N N . SER A 1 94 ? 9.491 -13.851 -12.801 1.00 67.56 94 SER A N 1
ATOM 733 C CA . SER A 1 94 ? 10.060 -13.293 -14.030 1.00 67.56 94 SER A CA 1
ATOM 734 C C . SER A 1 94 ? 10.213 -11.765 -14.032 1.00 67.56 94 SER A C 1
ATOM 736 O O . SER A 1 94 ? 10.735 -11.212 -15.010 1.00 67.56 94 SER A O 1
ATOM 738 N N . ALA A 1 95 ? 9.750 -11.062 -12.994 1.00 64.62 95 ALA A N 1
ATOM 739 C CA . ALA A 1 95 ? 10.112 -9.673 -12.739 1.00 64.62 95 ALA A CA 1
ATOM 740 C C . ALA A 1 95 ? 11.585 -9.649 -12.307 1.00 64.62 95 ALA A C 1
ATOM 742 O O . ALA A 1 95 ? 11.989 -10.351 -11.386 1.00 64.62 95 ALA A O 1
ATOM 743 N N . SER A 1 96 ? 12.415 -8.913 -13.048 1.00 53.84 96 SER A N 1
ATOM 744 C CA . SER A 1 96 ? 13.876 -9.010 -12.953 1.00 53.84 96 SER A CA 1
ATOM 745 C C . SER A 1 96 ? 14.399 -8.885 -11.510 1.00 53.84 96 SER A C 1
ATOM 747 O O . SER A 1 96 ? 14.191 -7.872 -10.850 1.00 53.84 96 SER A O 1
ATOM 749 N N . SER A 1 97 ? 15.183 -9.878 -11.087 1.00 51.81 97 SER A N 1
ATOM 750 C CA . SER A 1 97 ? 15.823 -10.013 -9.770 1.00 51.81 97 SER A CA 1
ATOM 751 C C . SER A 1 97 ? 16.842 -8.923 -9.405 1.00 51.81 97 SER A C 1
ATOM 753 O O . SER A 1 97 ? 17.401 -8.952 -8.311 1.00 51.81 97 SER A O 1
ATOM 755 N N . ASP A 1 98 ? 17.137 -8.002 -10.325 1.00 54.50 98 ASP A N 1
ATOM 756 C CA . ASP A 1 98 ? 18.231 -7.034 -10.189 1.00 54.50 98 ASP A CA 1
ATOM 757 C C . ASP A 1 98 ? 17.815 -5.712 -9.515 1.00 54.50 98 ASP A C 1
ATOM 759 O O . ASP A 1 98 ? 18.674 -4.874 -9.231 1.00 54.50 98 ASP A O 1
ATOM 763 N N . PHE A 1 99 ? 16.520 -5.499 -9.255 1.00 57.75 99 PHE A N 1
ATOM 764 C CA . PHE A 1 99 ? 16.010 -4.317 -8.557 1.00 57.75 99 PHE A CA 1
ATOM 765 C C . PHE A 1 99 ? 15.226 -4.713 -7.309 1.00 57.75 99 PHE A C 1
ATOM 767 O O . PHE A 1 99 ? 14.377 -5.600 -7.338 1.00 57.75 99 PHE A O 1
ATOM 774 N N . HIS A 1 100 ? 15.501 -4.021 -6.206 1.00 61.47 100 HIS A N 1
ATOM 775 C CA . HIS A 1 100 ? 14.710 -4.142 -4.993 1.00 61.47 100 HIS A CA 1
ATOM 776 C C . HIS A 1 100 ? 13.659 -3.035 -4.984 1.00 61.47 100 HIS A C 1
ATOM 778 O O . HIS A 1 100 ? 13.956 -1.863 -5.240 1.00 61.47 100 HIS A O 1
ATOM 784 N N . TYR A 1 101 ? 12.426 -3.404 -4.671 1.00 64.56 101 TYR A N 1
ATOM 785 C CA . TYR A 1 101 ? 11.406 -2.446 -4.277 1.00 64.56 101 TYR A CA 1
ATOM 786 C C . TYR A 1 101 ? 11.725 -2.022 -2.850 1.00 64.56 101 TYR A C 1
ATOM 788 O O . TYR A 1 101 ? 11.768 -2.858 -1.951 1.00 64.56 101 TYR A O 1
ATOM 796 N N . GLY A 1 102 ? 12.100 -0.754 -2.678 1.00 58.66 102 GLY A N 1
ATOM 797 C CA . GLY A 1 102 ? 12.544 -0.240 -1.383 1.00 58.66 102 GLY A CA 1
ATOM 798 C C . GLY A 1 102 ? 11.397 -0.065 -0.392 1.00 58.66 102 GLY A C 1
ATOM 799 O O . GLY A 1 102 ? 10.298 -0.580 -0.587 1.00 58.66 102 GLY A O 1
ATOM 800 N N . ASP A 1 103 ? 11.653 0.721 0.658 1.00 66.81 103 ASP A N 1
ATOM 801 C CA . ASP A 1 103 ? 10.625 1.134 1.617 1.00 66.81 103 ASP A CA 1
ATOM 802 C C . ASP A 1 103 ? 9.408 1.695 0.867 1.00 66.81 103 ASP A C 1
ATOM 804 O O . ASP A 1 103 ? 9.502 2.704 0.156 1.00 66.81 103 ASP A O 1
ATOM 808 N N . ALA A 1 104 ? 8.262 1.038 1.024 1.00 75.94 104 ALA A N 1
ATOM 809 C CA . ALA A 1 104 ? 7.013 1.526 0.469 1.00 75.94 104 ALA A CA 1
ATOM 810 C C . ALA A 1 104 ? 6.507 2.699 1.319 1.00 75.94 104 ALA A C 1
ATOM 812 O O . ALA A 1 104 ? 6.792 2.806 2.513 1.00 75.94 104 ALA A O 1
ATOM 813 N N . LYS A 1 105 ? 5.771 3.618 0.701 1.00 85.19 105 LYS A N 1
ATOM 814 C CA . LYS A 1 105 ? 5.210 4.786 1.381 1.00 85.19 105 LYS A CA 1
ATOM 815 C C . LYS A 1 105 ? 3.699 4.722 1.298 1.00 85.19 105 LYS A C 1
ATOM 817 O O . LYS A 1 105 ? 3.158 4.684 0.200 1.00 85.19 105 LYS A O 1
ATOM 822 N N . LEU A 1 106 ? 3.022 4.735 2.441 1.00 84.44 106 LEU A N 1
ATOM 823 C CA . LEU A 1 106 ? 1.578 4.935 2.499 1.00 84.44 106 LEU A CA 1
ATOM 824 C C . LEU A 1 106 ? 1.301 6.428 2.512 1.00 84.44 106 LEU A C 1
ATOM 826 O O . LEU A 1 106 ? 1.792 7.129 3.396 1.00 84.44 106 LEU A O 1
ATOM 830 N N . LEU A 1 107 ? 0.501 6.890 1.565 1.00 86.19 107 LEU A N 1
ATOM 831 C CA . LEU A 1 107 ? -0.086 8.215 1.555 1.00 86.19 107 LEU A CA 1
ATOM 832 C C . LEU A 1 107 ? -1.547 8.081 1.978 1.00 86.19 107 LEU A C 1
ATOM 834 O O . LEU A 1 107 ? -2.347 7.428 1.306 1.00 86.19 107 LEU A O 1
ATOM 838 N N . LEU A 1 108 ? -1.874 8.689 3.114 1.00 82.81 108 LEU A N 1
ATOM 839 C CA . LEU A 1 108 ? -3.236 8.802 3.625 1.00 82.81 108 LEU A CA 1
ATOM 840 C C . LEU A 1 108 ? -3.691 10.245 3.458 1.00 82.81 108 LEU A C 1
ATOM 842 O O . LEU A 1 108 ? -3.044 11.133 4.010 1.00 82.81 108 LEU A O 1
ATOM 846 N N . SER A 1 109 ? -4.791 10.462 2.740 1.00 80.69 109 SER A N 1
ATOM 847 C CA . SER A 1 109 ? -5.473 11.756 2.690 1.00 80.69 109 SER A CA 1
ATOM 848 C C . SER A 1 109 ? -6.766 11.680 3.493 1.00 80.69 109 SER A C 1
ATOM 850 O O . SER A 1 109 ? -7.553 10.744 3.320 1.00 80.69 109 SER A O 1
ATOM 852 N N . ASP A 1 110 ? -6.984 12.635 4.390 1.00 78.25 110 ASP A N 1
ATOM 853 C CA . ASP A 1 110 ? -8.205 12.734 5.191 1.00 78.25 110 ASP A CA 1
ATOM 854 C C . ASP A 1 110 ? -9.205 13.754 4.642 1.00 78.25 110 ASP A C 1
ATOM 856 O O . ASP A 1 110 ? -8.963 14.427 3.643 1.00 78.25 110 ASP A O 1
ATOM 860 N N . ASP A 1 111 ? -10.362 13.866 5.293 1.00 74.75 111 ASP A N 1
ATOM 861 C CA . ASP A 1 111 ? -11.429 14.791 4.912 1.00 74.75 111 ASP A CA 1
ATOM 862 C C . ASP A 1 111 ? -11.075 16.278 5.084 1.00 74.75 111 ASP A C 1
ATOM 864 O O . ASP A 1 111 ? -11.783 17.136 4.551 1.00 74.75 111 ASP A O 1
ATOM 868 N N . ALA A 1 112 ? -9.967 16.590 5.763 1.00 74.75 112 ALA A N 1
ATOM 869 C CA . ALA A 1 112 ? -9.395 17.929 5.858 1.00 74.75 112 ALA A CA 1
ATOM 870 C C . ALA A 1 112 ? -8.365 18.224 4.747 1.00 74.75 112 ALA A C 1
ATOM 872 O O . ALA A 1 112 ? -7.947 19.375 4.598 1.00 74.75 112 ALA A O 1
ATOM 873 N N . GLY A 1 113 ? -7.995 17.221 3.942 1.00 67.06 113 GLY A N 1
ATOM 874 C CA . GLY A 1 113 ? -6.982 17.323 2.894 1.00 67.06 113 GLY A CA 1
ATOM 875 C C . GLY A 1 113 ? -5.549 17.245 3.421 1.00 67.06 113 GLY A C 1
ATOM 876 O O . GLY A 1 113 ? -4.625 17.627 2.703 1.00 67.06 113 GLY A O 1
ATOM 877 N N . GLU A 1 114 ? -5.345 16.781 4.657 1.00 74.31 114 GLU A N 1
ATOM 878 C CA . GLU A 1 114 ? -4.004 16.522 5.174 1.00 74.31 114 GLU A CA 1
ATOM 879 C C . GLU A 1 114 ? -3.470 15.207 4.606 1.00 74.31 114 GLU A C 1
ATOM 881 O O . GLU A 1 114 ? -4.141 14.176 4.650 1.00 74.31 114 GLU A O 1
ATOM 886 N N . GLU A 1 115 ? -2.239 15.242 4.096 1.00 76.88 115 GLU A N 1
ATOM 887 C CA . GLU A 1 115 ? -1.528 14.058 3.626 1.00 76.88 115 GLU A CA 1
ATOM 888 C C . GLU A 1 115 ? -0.520 13.595 4.671 1.00 76.88 115 GLU A C 1
ATOM 890 O O . GLU A 1 115 ? 0.286 14.378 5.185 1.00 76.88 115 GLU A O 1
ATOM 895 N N . LYS A 1 116 ? -0.537 12.297 4.971 1.00 77.81 116 LYS A N 1
ATOM 896 C CA . LYS A 1 116 ? 0.434 11.680 5.873 1.00 77.81 116 LYS A CA 1
ATOM 897 C C . LYS A 1 116 ? 1.175 10.564 5.171 1.00 77.81 116 LYS A C 1
ATOM 899 O O . LYS A 1 116 ? 0.556 9.675 4.595 1.00 77.81 116 LYS A O 1
ATOM 904 N N . LEU A 1 117 ? 2.500 10.639 5.264 1.00 79.62 117 LEU A N 1
ATOM 905 C CA . LEU A 1 117 ? 3.425 9.694 4.662 1.00 79.62 117 LEU A CA 1
ATOM 906 C C . LEU A 1 117 ? 3.960 8.737 5.725 1.00 79.62 117 LEU A C 1
ATOM 908 O O . LEU A 1 117 ? 4.541 9.177 6.718 1.00 79.62 117 LEU A O 1
ATOM 912 N N . ILE A 1 118 ? 3.764 7.439 5.514 1.00 79.19 118 ILE A N 1
ATOM 913 C CA . ILE A 1 118 ? 4.163 6.390 6.457 1.00 79.19 118 ILE A CA 1
ATOM 914 C C . ILE A 1 118 ? 5.072 5.404 5.738 1.00 79.19 118 ILE A C 1
ATOM 916 O O . ILE A 1 118 ? 4.701 4.872 4.697 1.00 79.19 118 ILE A O 1
ATOM 920 N N . SER A 1 119 ? 6.258 5.155 6.290 1.00 75.62 119 SER A N 1
ATOM 921 C CA . SER A 1 119 ? 7.142 4.097 5.799 1.00 75.62 119 SER A CA 1
ATOM 922 C C . SER A 1 119 ? 6.543 2.726 6.101 1.00 75.62 119 SER A C 1
ATOM 924 O O . SER A 1 119 ? 6.137 2.447 7.229 1.00 75.62 119 SER A O 1
ATOM 926 N N . LEU A 1 120 ? 6.509 1.876 5.086 1.00 72.06 120 LEU A N 1
ATOM 927 C CA . LEU A 1 120 ? 5.939 0.541 5.110 1.00 72.06 120 LEU A CA 1
ATOM 928 C C . LEU A 1 120 ? 7.038 -0.495 4.921 1.00 72.06 120 LEU A C 1
ATOM 930 O O . LEU A 1 120 ? 7.974 -0.299 4.145 1.00 72.06 120 LEU A O 1
ATOM 934 N N . LYS A 1 121 ? 6.867 -1.632 5.591 1.00 67.69 121 LYS A N 1
ATOM 935 C CA . LYS A 1 121 ? 7.636 -2.837 5.307 1.00 67.69 121 LYS A CA 1
ATOM 936 C C . LYS A 1 121 ? 6.893 -3.640 4.238 1.00 67.69 121 LYS A C 1
ATOM 938 O O . LYS A 1 121 ? 5.703 -3.907 4.399 1.00 67.69 121 LYS A O 1
ATOM 943 N N . VAL A 1 122 ? 7.597 -4.000 3.170 1.00 65.25 122 VAL A N 1
ATOM 944 C CA . VAL A 1 122 ? 7.107 -4.941 2.154 1.00 65.25 122 VAL A CA 1
ATOM 945 C C . VAL A 1 122 ? 7.502 -6.345 2.608 1.00 65.25 122 VAL A C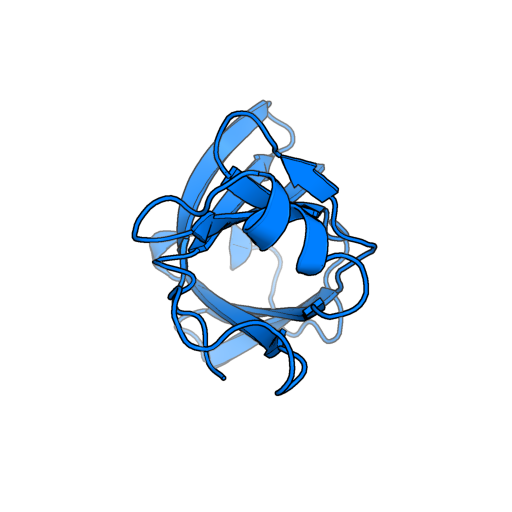 1
ATOM 947 O O . VAL A 1 122 ? 8.662 -6.563 2.969 1.00 65.25 122 VAL A O 1
ATOM 950 N N . GLU A 1 123 ? 6.537 -7.259 2.678 1.00 64.69 123 GLU A N 1
ATOM 951 C CA . GLU A 1 123 ? 6.802 -8.683 2.902 1.00 64.69 123 GLU A CA 1
ATOM 952 C C . GLU A 1 123 ? 6.496 -9.454 1.612 1.00 64.69 123 GLU A C 1
ATOM 954 O O . GLU A 1 123 ? 5.442 -9.231 1.013 1.00 64.69 123 GLU A O 1
ATOM 959 N N . ASP A 1 124 ? 7.449 -10.301 1.205 1.00 57.19 124 ASP A N 1
ATOM 960 C CA . ASP A 1 124 ? 7.381 -11.183 0.028 1.00 57.19 124 ASP A CA 1
ATOM 961 C C . ASP A 1 124 ? 6.663 -12.510 0.344 1.00 57.19 12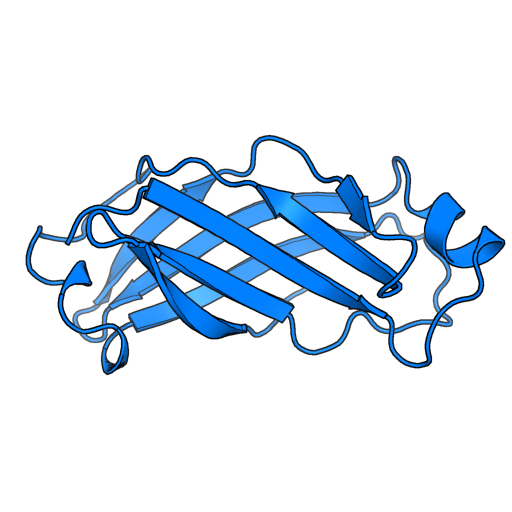4 ASP A C 1
ATOM 963 O O . ASP A 1 124 ? 6.861 -13.044 1.468 1.00 57.19 124 ASP A O 1
#

Organism: Vibrio vulnificus (NCBI:txid672)

Radius of gyration: 14.92 Å; chains: 1; bounding box: 32×33×41 Å

Secondary structure (DSSP, 8-state):
--EEEEEEEEEEESPPPHHHHHTTTTTEEEEEEEEEETTS-EEEEEB---EEETTTTEEEEEE-SSPBS----TTTTS-GGGEEEEEEEEE-TTS-TT-EE--EEEEEEETT--EEEEEEEEE-

Foldseek 3Di:
DAFPWKKKKFAKPPHDDPVLLVVQVVFKDWAWKWKAFLVGWIWIWGWDDWDQDPVRSIIMTITDSDTHPGPDDPCRVVDCVRIAMETEMDGHPPSDPPIDRDFMWMWTQDPVRDTDIDTYDYDD

Sequence (124 aa):
MKFLSVSIEIPSYPQASNDQFLDLKGKLDIGYVTIKHESGRQALVDTQTYMLDLETRSVVCPMSNELEESTLLSGDLDDLNKLSFEVFAAFDDSASSDFHYGDAKLLLSDDAGEEKLISLKVED

pLDDT: mean 80.22, std 9.29, range [51.81, 94.31]